Protein AF-A0A7C7DHL3-F1 (afdb_monomer_lite)

Structure (mmCIF, N/CA/C/O backbone):
data_AF-A0A7C7DHL3-F1
#
_entry.id   AF-A0A7C7DHL3-F1
#
loop_
_atom_site.group_PDB
_atom_site.id
_atom_site.type_symbol
_atom_site.label_atom_id
_atom_site.label_alt_id
_atom_site.label_comp_id
_atom_site.label_asym_id
_atom_site.label_entity_id
_atom_site.label_seq_id
_atom_site.pdbx_PDB_ins_code
_atom_site.Cartn_x
_atom_site.Cartn_y
_atom_site.Cartn_z
_atom_site.occupancy
_atom_site.B_iso_or_equiv
_atom_site.auth_seq_id
_atom_site.auth_comp_id
_atom_site.auth_asym_id
_atom_site.auth_atom_id
_atom_site.pdbx_PDB_model_num
ATOM 1 N N . VAL A 1 1 ? -6.695 0.299 3.231 1.00 98.75 1 VAL A N 1
ATOM 2 C CA . VAL A 1 1 ? -5.231 0.208 3.034 1.00 98.75 1 VAL A CA 1
ATOM 3 C C . VAL A 1 1 ? -4.754 1.528 2.455 1.00 98.75 1 VAL A C 1
ATOM 5 O O . VAL A 1 1 ? -5.362 1.991 1.501 1.00 98.75 1 VAL A O 1
ATOM 8 N N . VAL A 1 2 ? -3.739 2.166 3.034 1.00 98.75 2 VAL A N 1
ATOM 9 C CA . VAL A 1 2 ? -3.262 3.488 2.597 1.00 98.75 2 VAL A CA 1
ATOM 10 C C . VAL A 1 2 ? -1.748 3.493 2.411 1.00 98.75 2 VAL A C 1
ATOM 12 O O . VAL A 1 2 ? -1.022 2.979 3.261 1.00 98.75 2 VAL A O 1
ATOM 15 N N . ALA A 1 3 ? -1.270 4.064 1.307 1.00 98.69 3 ALA A N 1
ATOM 16 C CA . ALA A 1 3 ? 0.151 4.302 1.083 1.00 98.69 3 ALA A CA 1
ATOM 17 C C . ALA A 1 3 ? 0.596 5.577 1.806 1.00 98.69 3 ALA A C 1
ATOM 19 O O . ALA A 1 3 ? -0.056 6.618 1.706 1.00 98.69 3 ALA A O 1
ATOM 20 N N . SER A 1 4 ? 1.718 5.516 2.522 1.00 98.50 4 SER A N 1
ATOM 21 C CA . SER A 1 4 ? 2.290 6.699 3.165 1.00 98.50 4 SER A CA 1
ATOM 22 C C . SER A 1 4 ? 3.778 6.523 3.454 1.00 98.50 4 SER A C 1
ATOM 24 O O . SER A 1 4 ? 4.147 5.791 4.368 1.00 98.50 4 SER A O 1
ATOM 26 N N . THR A 1 5 ? 4.626 7.250 2.724 1.00 97.44 5 THR A N 1
ATOM 27 C CA . THR A 1 5 ? 6.092 7.167 2.838 1.00 97.44 5 THR A CA 1
ATOM 28 C C . THR A 1 5 ? 6.626 7.788 4.130 1.00 97.44 5 THR A C 1
ATOM 30 O O . THR A 1 5 ? 7.318 7.126 4.889 1.00 97.44 5 THR A O 1
ATOM 33 N N . THR A 1 6 ? 6.287 9.049 4.418 1.00 97.50 6 THR A N 1
ATOM 34 C CA . THR A 1 6 ? 6.759 9.764 5.625 1.00 97.50 6 THR A CA 1
ATOM 35 C C . THR A 1 6 ? 5.792 9.654 6.803 1.00 97.50 6 THR A C 1
ATOM 37 O O . THR A 1 6 ? 6.140 9.981 7.932 1.00 97.50 6 THR A O 1
ATOM 40 N N . GLY A 1 7 ? 4.559 9.209 6.541 1.00 97.75 7 GLY A N 1
ATOM 41 C CA . GLY A 1 7 ? 3.469 9.181 7.520 1.00 97.75 7 GLY A CA 1
ATOM 42 C C . GLY A 1 7 ? 2.476 10.335 7.406 1.00 97.75 7 GLY A C 1
ATOM 43 O O . GLY A 1 7 ? 1.437 10.268 8.050 1.00 97.75 7 GLY A O 1
ATOM 44 N N . TYR A 1 8 ? 2.734 11.335 6.558 1.00 98.00 8 TYR A N 1
ATOM 45 C CA . TYR A 1 8 ? 1.823 12.466 6.343 1.00 98.00 8 TYR A CA 1
ATOM 46 C C . TYR A 1 8 ? 0.387 12.020 6.003 1.00 98.00 8 TYR A C 1
ATOM 48 O O . TYR A 1 8 ? -0.550 12.339 6.731 1.00 98.00 8 TYR A O 1
ATOM 56 N N . THR A 1 9 ? 0.219 11.203 4.957 1.00 98.38 9 THR A N 1
ATOM 57 C CA . THR A 1 9 ? -1.098 10.690 4.540 1.00 98.38 9 THR A CA 1
ATOM 58 C C . THR A 1 9 ? -1.715 9.774 5.598 1.00 98.38 9 THR A C 1
ATOM 60 O O . THR A 1 9 ? -2.923 9.799 5.819 1.00 98.38 9 THR A O 1
ATOM 63 N N . ALA A 1 10 ? -0.894 8.963 6.270 1.00 98.19 10 ALA A N 1
ATOM 64 C CA . ALA A 1 10 ? -1.367 8.069 7.321 1.00 98.19 10 ALA A CA 1
ATOM 65 C C . ALA A 1 10 ? -1.935 8.834 8.525 1.00 98.19 10 ALA A C 1
ATOM 67 O O . ALA A 1 10 ? -2.991 8.456 9.021 1.00 98.19 10 ALA A O 1
ATOM 68 N N . ARG A 1 11 ? -1.274 9.915 8.962 1.00 98.06 11 ARG A N 1
ATOM 69 C CA . ARG A 1 11 ? -1.754 10.778 10.054 1.00 98.06 11 ARG A CA 1
ATOM 70 C C . ARG A 1 11 ? -3.093 11.416 9.702 1.00 98.06 11 ARG A C 1
ATOM 72 O O . ARG A 1 11 ? -4.045 11.229 10.447 1.00 98.06 11 ARG A O 1
ATOM 79 N N . ALA A 1 12 ? -3.188 12.028 8.521 1.00 98.06 12 ALA A N 1
ATOM 80 C CA . ALA A 1 12 ? -4.434 12.625 8.045 1.00 98.06 12 ALA A CA 1
ATOM 81 C C . ALA A 1 12 ? -5.585 11.604 7.968 1.00 98.06 12 ALA A C 1
ATOM 83 O O . ALA A 1 12 ? -6.714 11.911 8.336 1.00 98.06 12 ALA A O 1
ATOM 84 N N . MET A 1 13 ? -5.312 10.371 7.524 1.00 98.06 13 MET A N 1
ATOM 85 C CA . MET A 1 13 ? -6.324 9.309 7.480 1.00 98.06 13 MET A CA 1
ATOM 86 C C . MET A 1 13 ? -6.779 8.886 8.882 1.00 98.06 13 MET A C 1
ATOM 88 O O . MET A 1 13 ? -7.965 8.666 9.101 1.00 98.06 13 MET A O 1
ATOM 92 N N . VAL A 1 14 ? -5.842 8.752 9.821 1.00 97.75 14 VAL A N 1
ATOM 93 C CA . VAL A 1 14 ? -6.145 8.391 11.209 1.00 97.75 14 VAL A CA 1
ATOM 94 C C . VAL A 1 14 ? -6.999 9.470 11.876 1.00 97.75 14 VAL A C 1
ATOM 96 O O . VAL A 1 14 ? -8.049 9.147 12.421 1.00 97.75 14 VAL A O 1
ATOM 99 N N . GLU A 1 15 ? -6.600 10.735 11.764 1.00 97.31 15 GLU A N 1
ATOM 100 C CA . GLU A 1 15 ? -7.343 11.880 12.306 1.00 97.31 15 GLU A CA 1
ATOM 101 C C . GLU A 1 15 ? -8.750 11.964 11.693 1.00 97.31 15 GLU A C 1
ATOM 103 O O . GLU A 1 15 ? -9.738 12.052 12.417 1.00 97.31 15 GLU A O 1
ATOM 108 N N . ALA A 1 16 ? -8.877 11.803 10.372 1.00 97.62 16 ALA A N 1
ATOM 109 C CA . ALA A 1 16 ? -10.178 11.805 9.702 1.00 97.62 16 ALA A CA 1
ATOM 110 C C . ALA A 1 16 ? -11.101 10.652 10.150 1.00 97.62 16 ALA A C 1
ATOM 112 O O . ALA A 1 16 ? -12.324 10.811 10.177 1.00 97.62 16 ALA A O 1
ATOM 113 N N . LEU A 1 17 ? -10.547 9.479 10.482 1.00 97.50 17 LEU A N 1
ATOM 114 C CA . LEU A 1 17 ? -11.319 8.357 11.030 1.00 97.50 17 LEU A CA 1
ATOM 115 C C . LEU A 1 17 ? -11.750 8.618 12.477 1.00 97.50 17 LEU A C 1
ATOM 117 O O . LEU A 1 17 ? -12.879 8.276 12.828 1.00 97.50 17 LEU A O 1
ATOM 121 N N . GLU A 1 18 ? -10.893 9.245 13.287 1.00 96.31 18 GLU A N 1
ATOM 122 C CA . GLU A 1 18 ? -11.214 9.665 14.657 1.00 96.31 18 GLU A CA 1
ATOM 123 C C . GLU A 1 18 ? -12.347 10.694 14.664 1.00 96.31 18 GLU A C 1
ATOM 125 O O . GLU A 1 18 ? -13.347 10.498 15.353 1.00 96.31 18 GLU A O 1
ATOM 130 N N . GLU A 1 19 ? -12.248 11.732 13.832 1.00 97.31 19 GLU A N 1
ATOM 131 C CA . GLU A 1 19 ? -13.280 12.766 13.683 1.00 97.31 19 GLU A CA 1
ATOM 132 C C . GLU A 1 19 ? -14.636 12.190 13.257 1.00 97.31 19 GLU A C 1
ATOM 134 O O . GLU A 1 19 ? -15.688 12.667 13.682 1.00 97.31 19 GLU A O 1
ATOM 139 N N . LYS A 1 20 ? -14.624 11.138 12.432 1.00 97.12 20 LYS A N 1
ATOM 140 C CA . LYS A 1 20 ? -15.836 10.435 11.987 1.00 97.12 20 LYS A CA 1
ATOM 141 C C . LYS A 1 20 ? -16.333 9.381 12.980 1.00 97.12 20 LYS A C 1
ATOM 143 O O . LYS A 1 20 ? -17.362 8.764 12.716 1.00 97.12 20 LYS A O 1
ATOM 148 N N . GLY A 1 21 ? -15.624 9.142 14.085 1.00 96.56 21 GLY A N 1
ATOM 149 C CA . GLY A 1 21 ? -15.956 8.095 15.055 1.00 96.56 21 GLY A CA 1
ATOM 150 C C . GLY A 1 21 ? -15.775 6.668 14.522 1.00 96.56 21 GLY A C 1
ATOM 151 O O . GLY A 1 21 ? -16.337 5.732 15.078 1.00 96.56 21 GLY A O 1
ATOM 152 N N . MET A 1 22 ? -14.994 6.484 13.454 1.00 96.56 22 MET A N 1
ATOM 153 C CA . MET A 1 22 ? -14.843 5.213 12.731 1.00 96.56 22 MET A CA 1
ATOM 154 C C . MET A 1 22 ? -13.558 4.447 13.081 1.00 96.56 22 MET A C 1
ATOM 156 O O . MET A 1 22 ? -13.302 3.385 12.503 1.00 96.56 22 MET A O 1
ATOM 160 N N . SER A 1 23 ? -12.737 4.953 14.009 1.00 92.88 23 SER A N 1
ATOM 161 C CA . SER A 1 23 ? -11.430 4.364 14.348 1.00 92.88 23 SER A CA 1
ATOM 162 C C . SER A 1 23 ? -11.518 2.901 14.781 1.00 92.88 23 SER A C 1
ATOM 164 O O . SER A 1 23 ? -10.701 2.089 14.361 1.00 92.88 23 SER A O 1
ATOM 166 N N . ASN A 1 24 ? -12.536 2.542 15.569 1.00 91.88 24 ASN A N 1
ATOM 167 C CA . ASN A 1 24 ? -12.705 1.175 16.080 1.00 91.88 24 ASN A CA 1
ATOM 168 C C . ASN A 1 24 ? -13.365 0.220 15.074 1.00 91.88 24 ASN A C 1
ATOM 170 O O . ASN A 1 24 ? -13.296 -0.995 15.240 1.00 91.88 24 ASN A O 1
ATOM 174 N N . GLU A 1 25 ? -14.007 0.753 14.035 1.00 93.00 25 GLU A N 1
ATOM 175 C CA . GLU A 1 25 ? -14.717 -0.033 13.017 1.00 93.00 25 GLU A CA 1
ATOM 176 C C . GLU A 1 25 ? -13.841 -0.303 11.788 1.00 93.00 25 GLU A C 1
ATOM 178 O O . GLU A 1 25 ? -14.106 -1.208 10.995 1.00 93.00 25 GLU A O 1
ATOM 183 N N . THR A 1 26 ? -12.769 0.475 11.631 1.00 96.38 26 THR A N 1
ATOM 184 C CA . THR A 1 26 ? -11.924 0.450 10.441 1.00 96.38 26 THR A CA 1
ATOM 185 C C . THR A 1 26 ? -10.611 -0.268 10.719 1.00 96.38 26 THR A C 1
ATOM 187 O O . THR A 1 26 ? -9.751 0.219 11.447 1.00 96.38 26 THR A O 1
ATOM 190 N N . ASN A 1 27 ? -10.384 -1.396 10.042 1.00 97.94 27 ASN A N 1
ATOM 191 C CA . ASN A 1 27 ? -9.066 -2.035 9.995 1.00 97.94 27 ASN A CA 1
ATOM 192 C C . ASN A 1 27 ? -8.113 -1.230 9.088 1.00 97.94 27 ASN A C 1
ATOM 194 O O . ASN A 1 27 ? -7.915 -1.567 7.915 1.00 97.94 27 ASN A O 1
ATOM 198 N N . LEU A 1 28 ? -7.537 -0.144 9.611 1.00 98.56 28 LEU A N 1
ATOM 199 C CA . LEU A 1 28 ? -6.591 0.678 8.862 1.00 98.56 28 LEU A CA 1
ATOM 200 C C . LEU A 1 28 ? -5.231 -0.021 8.760 1.00 98.56 28 LEU A C 1
ATOM 202 O O . LEU A 1 28 ? -4.552 -0.257 9.758 1.00 98.56 28 LEU A O 1
ATOM 206 N N . VAL A 1 29 ? -4.812 -0.303 7.527 1.00 98.88 29 VAL A N 1
ATOM 207 C CA . VAL A 1 29 ? -3.464 -0.787 7.208 1.00 98.88 29 VAL A CA 1
ATOM 208 C C . VAL A 1 29 ? -2.721 0.300 6.448 1.00 98.88 29 VAL A C 1
ATOM 210 O O . VAL A 1 29 ? -3.137 0.678 5.351 1.00 98.88 29 VAL A O 1
ATOM 213 N N . VAL A 1 30 ? -1.631 0.785 7.029 1.00 98.81 30 VAL A N 1
ATOM 214 C CA . VAL A 1 30 ? -0.698 1.741 6.436 1.00 98.81 30 VAL A CA 1
ATOM 215 C C . VAL A 1 30 ? 0.467 0.966 5.836 1.00 98.81 30 VAL A C 1
ATOM 217 O O . VAL A 1 30 ? 1.107 0.179 6.530 1.00 98.81 30 VAL A O 1
ATOM 220 N N . VAL A 1 31 ? 0.766 1.196 4.562 1.00 98.75 31 VAL A N 1
ATOM 221 C CA . VAL A 1 31 ? 1.919 0.609 3.874 1.00 98.75 31 VAL A CA 1
ATOM 222 C C . VAL A 1 31 ? 2.926 1.718 3.586 1.00 98.75 31 VAL A C 1
ATOM 224 O O . VAL A 1 31 ? 2.598 2.708 2.929 1.00 98.75 31 VAL A O 1
ATOM 227 N N . THR A 1 32 ? 4.140 1.567 4.110 1.00 98.31 32 THR A N 1
ATOM 228 C CA . THR A 1 32 ? 5.265 2.481 3.863 1.00 98.31 32 THR A CA 1
ATOM 229 C C . THR A 1 32 ? 6.301 1.833 2.945 1.00 98.31 32 THR A C 1
ATOM 231 O O . THR A 1 32 ? 6.209 0.647 2.620 1.00 98.31 32 THR A O 1
ATOM 234 N N . HIS A 1 33 ? 7.287 2.619 2.520 1.00 96.88 33 HIS A N 1
ATOM 235 C CA . HIS A 1 33 ? 8.415 2.128 1.745 1.00 96.88 33 HIS A CA 1
ATOM 236 C C . HIS A 1 33 ? 9.189 1.039 2.482 1.00 96.88 33 HIS A C 1
ATOM 238 O O . HIS A 1 33 ? 9.239 1.038 3.708 1.00 96.88 33 HIS A O 1
ATOM 244 N N . ALA A 1 34 ? 9.829 0.132 1.746 1.00 96.56 34 ALA A N 1
ATOM 245 C CA . ALA A 1 34 ? 10.806 -0.795 2.315 1.00 96.56 34 ALA A CA 1
ATOM 246 C C . ALA A 1 34 ? 11.988 -0.042 2.959 1.00 96.56 34 ALA A C 1
ATOM 248 O O . ALA A 1 34 ? 12.363 1.041 2.505 1.00 96.56 34 ALA A O 1
ATOM 249 N N . TYR A 1 35 ? 12.639 -0.639 3.964 1.00 96.50 35 TYR A N 1
ATOM 250 C CA . TYR A 1 35 ? 13.965 -0.164 4.376 1.00 96.50 35 TYR A CA 1
ATOM 251 C C . TYR A 1 35 ? 14.937 -0.253 3.195 1.00 96.50 35 TYR A C 1
ATOM 253 O O . TYR A 1 35 ? 14.921 -1.235 2.452 1.00 96.50 35 TYR A O 1
ATOM 261 N N . GLY A 1 36 ? 15.784 0.762 3.019 1.00 94.75 36 GLY A N 1
ATOM 262 C CA . GLY A 1 36 ? 16.700 0.813 1.880 1.00 94.75 36 GLY A CA 1
ATOM 263 C C . GLY A 1 36 ? 16.111 1.407 0.600 1.00 94.75 36 GLY A C 1
ATOM 264 O O . GLY A 1 36 ? 16.805 1.416 -0.413 1.00 94.75 36 GLY A O 1
ATOM 265 N N . PHE A 1 37 ? 14.856 1.883 0.601 1.00 93.56 37 PHE A N 1
ATOM 266 C CA . PHE A 1 37 ? 14.248 2.447 -0.609 1.00 93.56 37 PHE A CA 1
ATOM 267 C C . PHE A 1 37 ? 14.951 3.729 -1.075 1.00 93.56 37 PHE A C 1
ATOM 269 O O . PHE A 1 37 ? 15.251 3.860 -2.265 1.00 93.56 37 PHE A O 1
ATOM 276 N N . LYS A 1 38 ? 15.196 4.661 -0.144 1.00 93.25 38 LYS A N 1
ATOM 277 C CA . LYS A 1 38 ? 15.950 5.896 -0.392 1.00 93.25 38 LYS A CA 1
ATOM 278 C C . LYS A 1 38 ? 17.437 5.715 -0.085 1.00 93.25 38 LYS A C 1
ATOM 280 O O . LYS A 1 38 ? 18.255 5.892 -0.981 1.00 93.25 38 LYS A O 1
ATOM 285 N N . ASP A 1 39 ? 17.758 5.319 1.148 1.00 95.06 39 ASP A N 1
ATOM 286 C CA . ASP A 1 39 ? 19.128 5.120 1.631 1.00 95.06 39 ASP A CA 1
ATOM 287 C C . ASP A 1 39 ? 19.253 3.753 2.340 1.00 95.06 39 ASP A C 1
ATOM 289 O O . ASP A 1 39 ? 18.321 3.352 3.046 1.00 9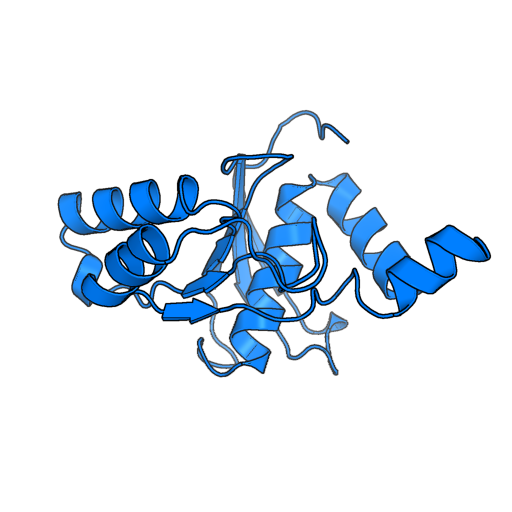5.06 39 ASP A O 1
ATOM 293 N N . PRO A 1 40 ? 20.371 3.011 2.185 1.00 95.38 40 PRO A N 1
ATOM 294 C CA . PRO A 1 40 ? 20.547 1.696 2.805 1.00 95.38 40 PRO A CA 1
ATOM 295 C C . PRO A 1 40 ? 20.340 1.705 4.325 1.00 95.38 40 PRO A C 1
ATOM 297 O O . PRO A 1 40 ? 20.907 2.530 5.036 1.00 95.38 40 PRO A O 1
ATOM 300 N N . GLY A 1 41 ? 19.552 0.750 4.831 1.00 94.81 41 GLY A N 1
ATOM 301 C CA . GLY A 1 41 ? 19.331 0.564 6.270 1.00 94.81 41 GLY A CA 1
ATOM 302 C C . GLY A 1 41 ? 18.392 1.579 6.928 1.00 94.81 41 GLY A C 1
ATOM 303 O O . GLY A 1 41 ? 18.155 1.473 8.128 1.00 94.81 41 GLY A O 1
ATOM 304 N N . THR A 1 42 ? 17.819 2.524 6.178 1.00 96.75 42 THR A N 1
ATOM 305 C CA . THR A 1 42 ? 16.908 3.541 6.724 1.00 96.75 42 THR A CA 1
ATOM 306 C C . THR A 1 42 ? 15.508 3.442 6.128 1.00 96.75 42 THR A C 1
ATOM 308 O O . THR A 1 42 ? 15.273 2.750 5.132 1.00 96.75 42 THR A O 1
ATOM 311 N N . ASN A 1 43 ? 14.567 4.134 6.770 1.00 97.31 43 ASN A N 1
ATOM 312 C CA . ASN A 1 43 ? 13.219 4.344 6.275 1.00 97.31 43 ASN A CA 1
ATOM 313 C C . ASN A 1 43 ? 12.807 5.804 6.479 1.00 97.31 43 ASN A C 1
ATOM 315 O O . ASN A 1 43 ? 13.180 6.426 7.470 1.00 97.31 43 ASN A O 1
ATOM 319 N N . GLU A 1 44 ? 12.020 6.335 5.553 1.00 97.50 44 GLU A N 1
ATOM 320 C CA . GLU A 1 44 ? 11.596 7.733 5.537 1.00 97.50 44 GLU A CA 1
ATOM 321 C C . GLU A 1 44 ? 10.563 8.076 6.626 1.00 97.50 44 GLU A C 1
ATOM 323 O O . GLU A 1 44 ? 10.401 9.248 6.968 1.00 97.50 44 GLU A O 1
ATOM 328 N N . MET A 1 45 ? 9.859 7.081 7.176 1.00 98.19 45 MET A N 1
ATOM 329 C CA . MET A 1 45 ? 8.921 7.266 8.284 1.00 98.19 45 MET A CA 1
ATOM 330 C C . MET A 1 45 ? 9.649 7.184 9.630 1.00 98.19 45 MET A C 1
ATOM 332 O O . MET A 1 45 ? 10.153 6.118 9.994 1.00 98.19 45 MET A O 1
ATOM 336 N N . SER A 1 46 ? 9.642 8.289 10.384 1.00 97.81 46 SER A N 1
ATOM 337 C CA . SER A 1 46 ? 10.256 8.377 11.716 1.00 97.81 46 SER A CA 1
ATOM 338 C C . SER A 1 46 ? 9.608 7.430 12.728 1.00 97.81 46 SER A C 1
ATOM 340 O O . SER A 1 46 ? 8.401 7.194 12.663 1.00 97.81 46 SER A O 1
ATOM 342 N N . GLU A 1 47 ? 10.380 6.948 13.707 1.00 97.81 47 GLU A N 1
ATOM 343 C CA . GLU A 1 47 ? 9.861 6.099 14.795 1.00 97.81 47 GLU A CA 1
ATOM 344 C C . GLU A 1 47 ? 8.709 6.770 15.555 1.00 97.81 47 GLU A C 1
ATOM 346 O O . GLU A 1 47 ? 7.671 6.151 15.753 1.00 97.81 47 GLU A O 1
ATOM 351 N N . GLU A 1 48 ? 8.804 8.074 15.834 1.00 98.12 48 GLU A N 1
ATOM 352 C CA . GLU A 1 48 ? 7.707 8.848 16.436 1.00 98.12 48 GLU A CA 1
ATOM 353 C C . GLU A 1 48 ? 6.398 8.730 15.635 1.00 98.12 48 GLU A C 1
ATOM 355 O O . GLU A 1 48 ? 5.312 8.570 16.192 1.00 98.12 48 GLU A O 1
ATOM 360 N N . THR A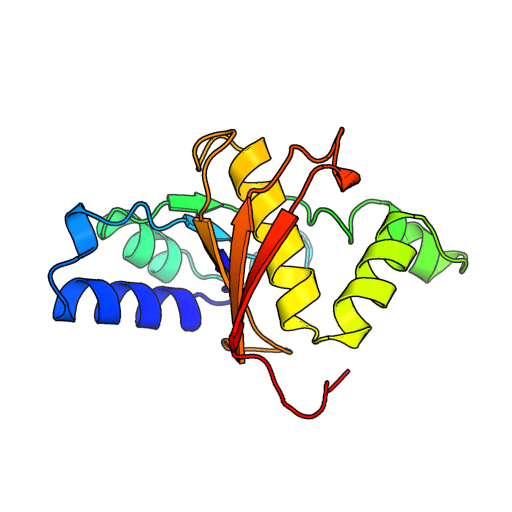 1 49 ? 6.482 8.784 14.304 1.00 98.25 49 THR A N 1
ATOM 361 C CA . THR A 1 49 ? 5.302 8.644 13.446 1.00 98.25 49 THR A CA 1
ATOM 362 C C . THR A 1 49 ? 4.811 7.205 13.378 1.00 98.25 49 THR A C 1
ATOM 364 O O . THR A 1 49 ? 3.601 6.976 13.345 1.00 98.25 49 THR A O 1
ATOM 367 N N . ARG A 1 50 ? 5.719 6.226 13.409 1.00 98.31 50 ARG A N 1
ATOM 368 C CA . ARG A 1 50 ? 5.363 4.803 13.495 1.00 98.31 50 ARG A CA 1
ATOM 369 C C . ARG A 1 50 ? 4.592 4.519 14.782 1.00 98.31 50 ARG A C 1
ATOM 371 O O . ARG A 1 50 ? 3.555 3.857 14.725 1.00 98.31 50 ARG A O 1
ATOM 378 N N . ASP A 1 51 ? 5.059 5.054 15.903 1.00 98.31 51 ASP A N 1
ATOM 379 C CA . ASP A 1 51 ? 4.427 4.909 17.212 1.00 98.31 51 ASP A CA 1
ATOM 380 C C . ASP A 1 51 ? 3.081 5.628 17.264 1.00 98.31 51 ASP A C 1
ATOM 382 O O . ASP A 1 51 ? 2.096 5.040 17.706 1.00 98.31 51 ASP A O 1
ATOM 386 N N . PHE A 1 52 ? 2.993 6.846 16.717 1.00 98.00 52 PHE A N 1
ATOM 387 C CA . PHE A 1 52 ? 1.732 7.584 16.602 1.00 98.00 52 PHE A CA 1
ATOM 388 C C . PHE A 1 52 ? 0.639 6.775 15.887 1.00 98.00 52 PHE A C 1
ATOM 390 O O . PHE A 1 52 ? -0.500 6.736 16.358 1.00 98.00 52 PHE A O 1
ATOM 397 N N . ILE A 1 53 ? 0.987 6.142 14.759 1.00 97.25 53 ILE A N 1
ATOM 398 C CA . ILE A 1 53 ? 0.066 5.340 13.939 1.00 97.25 53 ILE A CA 1
ATOM 399 C C . ILE A 1 53 ? -0.379 4.094 14.714 1.00 97.25 53 ILE A C 1
ATOM 401 O O . ILE A 1 53 ? -1.575 3.827 14.827 1.00 97.25 53 ILE A O 1
ATOM 405 N N . LYS A 1 54 ? 0.573 3.346 15.288 1.00 97.44 54 LYS A N 1
ATOM 406 C CA . LYS A 1 54 ? 0.285 2.106 16.026 1.00 97.44 54 LYS A CA 1
ATOM 407 C C . LYS A 1 54 ? -0.528 2.356 17.294 1.00 97.44 54 LYS A C 1
ATOM 409 O O . LYS A 1 54 ? -1.443 1.590 17.586 1.00 97.44 54 LYS A O 1
ATOM 414 N N . ALA A 1 55 ? -0.232 3.432 18.025 1.00 97.12 55 ALA A N 1
ATOM 415 C CA . ALA A 1 55 ? -0.944 3.804 19.248 1.00 97.12 55 ALA A CA 1
ATOM 416 C C . ALA A 1 55 ? -2.440 4.074 19.010 1.00 97.12 55 ALA A C 1
ATOM 418 O O . ALA A 1 55 ? -3.235 3.959 19.936 1.00 97.12 55 ALA A O 1
ATOM 419 N N . ARG A 1 56 ? -2.829 4.383 17.766 1.00 96.38 56 ARG A N 1
ATOM 420 C CA . ARG A 1 56 ? -4.221 4.609 17.342 1.00 96.38 56 ARG A CA 1
ATOM 421 C C . ARG A 1 56 ? -4.855 3.387 16.674 1.00 96.38 56 ARG A C 1
ATOM 423 O O . ARG A 1 56 ? -5.840 3.502 15.955 1.00 96.38 56 ARG A O 1
ATOM 430 N N . GLY A 1 57 ? -4.276 2.205 16.887 1.00 95.62 57 GLY A N 1
ATOM 431 C CA . GLY A 1 57 ? -4.827 0.926 16.431 1.00 95.62 57 GLY A CA 1
ATOM 432 C C . GLY A 1 57 ? -4.583 0.603 14.955 1.00 95.62 57 GLY A C 1
ATOM 433 O O . GLY A 1 57 ? -4.964 -0.476 14.498 1.00 95.62 57 GLY A O 1
ATOM 434 N N . ALA A 1 58 ? -3.918 1.482 14.202 1.00 98.00 58 ALA A N 1
ATOM 435 C CA . ALA A 1 58 ? -3.592 1.219 12.809 1.00 98.00 58 ALA A CA 1
ATOM 436 C C . ALA A 1 58 ? -2.405 0.250 12.684 1.00 98.00 58 ALA A C 1
ATOM 438 O O . ALA A 1 58 ? -1.406 0.330 13.403 1.00 98.00 58 ALA A O 1
ATOM 439 N N . LYS A 1 59 ? -2.493 -0.665 11.718 1.00 98.50 59 LYS A N 1
ATOM 440 C CA . LYS A 1 59 ? -1.419 -1.607 11.386 1.00 98.50 59 LYS A CA 1
ATOM 441 C C . LYS A 1 59 ? -0.433 -0.934 10.442 1.00 98.50 59 LYS A C 1
ATOM 443 O O . LYS A 1 59 ? -0.847 -0.302 9.473 1.00 98.50 59 LYS A O 1
ATOM 448 N N . LEU A 1 60 ? 0.863 -1.115 10.681 1.00 98.56 60 LEU A N 1
ATOM 449 C CA . LEU A 1 60 ? 1.922 -0.577 9.830 1.00 98.56 60 LEU A CA 1
ATOM 450 C C . LEU A 1 60 ? 2.697 -1.707 9.152 1.00 98.56 60 LEU A C 1
ATOM 452 O O . LEU A 1 60 ? 3.224 -2.591 9.825 1.00 98.56 60 LEU A O 1
ATOM 456 N N . LEU A 1 61 ? 2.800 -1.640 7.829 1.00 98.75 61 LEU A N 1
ATOM 457 C CA . LEU A 1 61 ? 3.488 -2.608 6.989 1.00 98.75 61 LEU A CA 1
ATOM 458 C C . LEU A 1 61 ? 4.683 -1.960 6.291 1.00 98.75 61 LEU A C 1
ATOM 460 O O . LEU A 1 61 ? 4.531 -1.006 5.529 1.00 98.75 61 LEU A O 1
ATOM 464 N N . THR A 1 62 ? 5.860 -2.533 6.527 1.00 98.19 62 THR A N 1
ATOM 465 C CA . THR A 1 62 ? 7.115 -2.193 5.853 1.00 98.19 62 THR A CA 1
ATOM 466 C C . THR A 1 62 ? 7.633 -3.458 5.177 1.00 98.19 62 THR A C 1
ATOM 468 O O . THR A 1 62 ? 8.025 -4.391 5.874 1.00 98.19 62 THR A O 1
ATOM 471 N N . GLN A 1 63 ? 7.632 -3.525 3.847 1.00 96.44 63 GLN A N 1
ATOM 472 C CA . GLN A 1 63 ? 8.147 -4.691 3.120 1.00 96.44 63 GLN A CA 1
ATOM 473 C C . GLN A 1 63 ? 8.583 -4.324 1.699 1.00 96.44 63 GLN A C 1
ATOM 475 O O . GLN A 1 63 ? 8.313 -3.219 1.228 1.00 96.44 63 GLN A O 1
ATOM 480 N N . THR A 1 64 ? 9.236 -5.259 1.007 1.00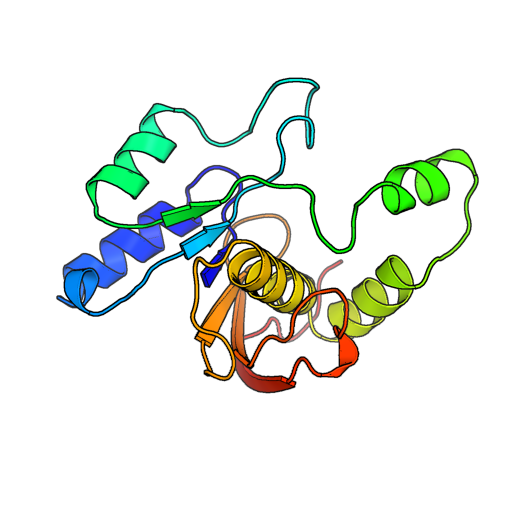 96.12 64 THR A N 1
ATOM 481 C CA . THR A 1 64 ? 9.600 -5.115 -0.407 1.00 96.12 64 THR A CA 1
ATOM 482 C C . THR A 1 64 ? 8.371 -4.808 -1.262 1.00 96.12 64 THR A C 1
ATOM 484 O O . THR A 1 64 ? 7.330 -5.443 -1.130 1.00 96.12 64 THR A O 1
ATOM 487 N N . HIS A 1 65 ? 8.502 -3.833 -2.157 1.00 95.19 65 HIS A N 1
ATOM 488 C CA . HIS A 1 65 ? 7.429 -3.451 -3.070 1.00 95.19 65 HIS A CA 1
ATOM 489 C C . HIS A 1 65 ? 7.192 -4.538 -4.119 1.00 95.19 65 HIS A C 1
ATOM 491 O O . HIS A 1 65 ? 8.139 -4.968 -4.786 1.00 95.19 65 HIS A O 1
ATOM 497 N N . LEU A 1 66 ? 5.929 -4.931 -4.293 1.00 94.88 66 LEU A N 1
ATOM 498 C CA . LEU A 1 66 ? 5.519 -6.011 -5.189 1.00 94.88 66 LEU A CA 1
ATOM 499 C C . LEU A 1 66 ? 6.042 -5.832 -6.623 1.00 94.88 66 LEU A C 1
ATOM 501 O O . LEU A 1 66 ? 6.588 -6.772 -7.194 1.00 94.88 66 LEU A O 1
ATOM 505 N N . PHE A 1 67 ? 5.918 -4.628 -7.190 1.00 92.94 67 PHE A N 1
ATOM 506 C CA . PHE A 1 67 ? 6.309 -4.325 -8.572 1.00 92.94 67 PHE A CA 1
ATOM 507 C C . PHE A 1 67 ? 7.714 -3.718 -8.697 1.00 92.94 67 PHE A C 1
ATOM 509 O O . PHE A 1 67 ? 8.098 -3.271 -9.775 1.00 92.94 67 PHE A O 1
ATOM 516 N N . ALA A 1 68 ? 8.480 -3.635 -7.606 1.00 84.12 68 ALA A N 1
ATOM 517 C CA . ALA A 1 68 ? 9.790 -2.978 -7.587 1.00 84.12 68 ALA A CA 1
ATOM 518 C C . ALA A 1 68 ? 10.858 -3.787 -6.828 1.00 84.12 68 ALA A C 1
ATOM 520 O O . ALA A 1 68 ? 11.787 -3.208 -6.266 1.00 84.12 68 ALA A O 1
ATOM 521 N N . ASN A 1 69 ? 10.714 -5.116 -6.826 1.00 83.62 69 ASN A N 1
ATOM 522 C CA . ASN A 1 69 ? 11.623 -6.086 -6.212 1.00 83.62 69 ASN A CA 1
ATOM 523 C C . ASN A 1 69 ? 13.006 -6.134 -6.921 1.00 83.62 69 ASN A C 1
ATOM 525 O O . ASN A 1 69 ? 13.486 -5.137 -7.461 1.00 83.62 69 ASN A O 1
ATOM 529 N N . VAL A 1 70 ? 13.659 -7.302 -6.939 1.00 91.50 70 VAL A N 1
ATOM 530 C CA . VAL A 1 70 ? 14.895 -7.574 -7.705 1.00 91.50 70 VAL A CA 1
ATOM 531 C C . VAL A 1 70 ? 14.843 -7.015 -9.135 1.00 91.50 70 VAL A C 1
ATOM 533 O O . VAL A 1 70 ? 15.839 -6.490 -9.630 1.00 91.50 70 VAL A O 1
ATOM 536 N N . GLU A 1 71 ? 13.672 -7.046 -9.768 1.00 90.69 71 GLU A N 1
ATOM 537 C CA . GLU A 1 71 ? 13.419 -6.499 -11.098 1.00 90.69 71 GLU A CA 1
ATOM 538 C C . GLU A 1 71 ? 13.884 -5.045 -11.247 1.00 90.69 71 GLU A C 1
ATOM 540 O O . GLU A 1 71 ? 14.502 -4.694 -12.250 1.00 90.69 71 GLU A O 1
ATOM 545 N N . ARG A 1 72 ? 13.672 -4.196 -10.233 1.00 89.69 72 ARG A N 1
ATOM 546 C CA . ARG A 1 72 ? 14.086 -2.787 -10.292 1.00 89.69 72 ARG A CA 1
ATOM 547 C C . ARG A 1 72 ? 15.600 -2.647 -10.438 1.00 89.69 72 ARG A C 1
ATOM 549 O O . ARG A 1 72 ? 16.061 -1.766 -11.162 1.00 89.69 72 ARG A O 1
ATOM 556 N N . PHE A 1 73 ? 16.370 -3.499 -9.759 1.00 91.56 73 PHE A N 1
ATOM 557 C CA . PHE A 1 73 ? 17.825 -3.515 -9.897 1.00 91.56 73 PHE A CA 1
ATOM 558 C C . PHE A 1 73 ? 18.230 -3.964 -11.300 1.00 91.56 73 PHE A C 1
ATOM 560 O O . PHE A 1 73 ? 19.072 -3.316 -11.922 1.00 91.56 73 PHE A O 1
ATOM 567 N N . VAL A 1 74 ? 17.617 -5.035 -11.810 1.00 93.38 74 VAL A N 1
ATOM 568 C CA . VAL A 1 74 ? 17.960 -5.583 -13.125 1.00 93.38 74 VAL A CA 1
ATOM 569 C C . VAL A 1 74 ? 17.660 -4.567 -14.225 1.00 93.38 74 VAL A C 1
ATOM 571 O O . VAL A 1 74 ? 18.568 -4.193 -14.963 1.00 93.38 74 VAL A O 1
ATOM 574 N N . THR A 1 75 ? 16.443 -4.020 -14.257 1.00 91.94 75 THR A N 1
ATOM 575 C CA . THR A 1 75 ? 16.030 -3.004 -15.233 1.00 91.94 75 THR A CA 1
ATOM 576 C C . THR A 1 75 ? 16.927 -1.764 -15.193 1.00 91.94 75 THR A C 1
ATOM 578 O O . THR A 1 75 ? 17.303 -1.242 -16.238 1.00 91.94 75 THR A O 1
ATOM 581 N N . LYS A 1 76 ? 17.329 -1.296 -14.001 1.00 91.50 76 LYS A N 1
ATOM 582 C CA . LYS A 1 76 ? 18.200 -0.115 -13.862 1.00 91.50 76 LYS A CA 1
ATOM 583 C C . LYS A 1 76 ? 19.618 -0.341 -14.402 1.00 91.50 76 LYS A C 1
ATOM 585 O O . LYS A 1 76 ? 20.193 0.589 -14.958 1.00 91.50 76 LYS A O 1
ATOM 590 N N . ASN A 1 77 ? 20.198 -1.523 -14.190 1.00 95.31 77 ASN A N 1
ATOM 591 C CA . ASN A 1 77 ? 21.611 -1.781 -14.506 1.00 95.31 77 ASN A CA 1
ATOM 592 C C . ASN A 1 77 ? 21.819 -2.440 -15.873 1.00 95.31 77 ASN A C 1
ATOM 594 O O . ASN A 1 77 ? 22.859 -2.239 -16.492 1.00 95.31 77 ASN A O 1
ATOM 598 N N . PHE A 1 78 ? 20.845 -3.221 -16.336 1.00 94.88 78 PHE A N 1
ATOM 599 C CA . PHE A 1 78 ? 20.952 -4.023 -17.556 1.00 94.88 78 PHE A CA 1
ATOM 600 C C . PHE A 1 78 ? 19.887 -3.669 -18.602 1.00 94.88 78 PHE A C 1
ATOM 602 O O . PHE A 1 78 ? 19.935 -4.181 -19.718 1.00 94.88 78 PHE A O 1
ATOM 609 N N . GLY A 1 79 ? 18.943 -2.782 -18.273 1.00 89.38 79 GLY A N 1
ATOM 610 C CA . GLY A 1 79 ? 17.802 -2.476 -19.130 1.00 89.38 79 GLY A CA 1
ATOM 611 C C . GLY A 1 79 ? 16.767 -3.604 -19.164 1.00 89.38 79 GLY A C 1
ATOM 612 O O . GLY A 1 79 ? 16.793 -4.535 -18.359 1.00 89.38 79 GLY A O 1
ATOM 613 N N . GLY A 1 80 ? 15.838 -3.504 -20.114 1.00 87.38 80 GLY A N 1
ATOM 614 C CA . GLY A 1 80 ? 14.741 -4.456 -20.290 1.00 87.38 80 GLY A CA 1
ATOM 615 C C . GLY A 1 80 ? 13.443 -4.040 -19.599 1.00 87.38 80 GLY A C 1
ATOM 616 O O . GLY A 1 80 ? 13.355 -3.002 -18.947 1.00 87.38 80 GLY A O 1
ATOM 617 N N . LEU A 1 81 ? 12.407 -4.853 -19.797 1.00 82.00 81 LEU A N 1
ATOM 618 C CA . LEU A 1 81 ? 11.102 -4.690 -19.172 1.00 82.00 81 LEU A CA 1
ATOM 619 C C . LEU A 1 81 ? 10.562 -6.075 -18.824 1.00 82.00 81 LEU A C 1
ATOM 621 O O . LEU A 1 81 ? 10.493 -6.958 -19.677 1.00 82.00 81 LEU A O 1
ATOM 625 N N . TYR A 1 82 ? 10.210 -6.257 -17.560 1.00 89.06 82 TYR A N 1
ATOM 626 C CA . TYR A 1 82 ? 9.803 -7.537 -16.993 1.00 89.06 82 TYR A CA 1
ATOM 627 C C . TYR A 1 82 ? 8.316 -7.492 -16.608 1.00 89.06 82 TYR A C 1
ATOM 629 O O . TYR A 1 82 ? 7.700 -6.420 -16.642 1.00 89.06 82 TYR A O 1
ATOM 637 N N . PRO A 1 83 ? 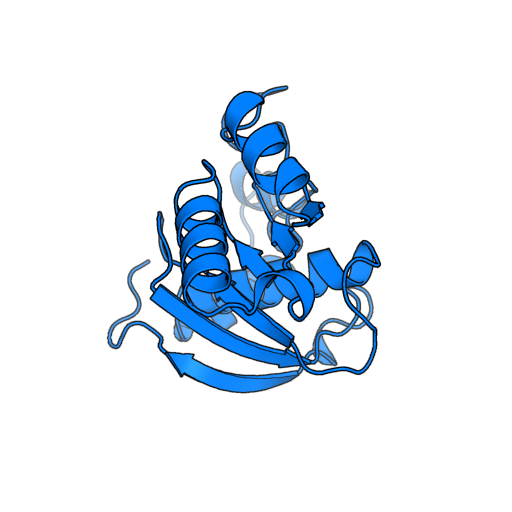7.696 -8.641 -16.276 1.00 91.62 83 PRO A N 1
ATOM 638 C CA . PRO A 1 83 ? 6.259 -8.701 -16.026 1.00 91.62 83 PRO A CA 1
ATOM 639 C C . PRO A 1 83 ? 5.753 -7.712 -14.967 1.00 91.62 83 PRO A C 1
ATOM 641 O O . PRO A 1 83 ? 4.701 -7.110 -15.174 1.00 91.62 83 PRO A O 1
ATOM 644 N N . GLY A 1 84 ? 6.493 -7.484 -13.873 1.00 92.81 84 GLY A N 1
ATOM 645 C CA . GLY A 1 84 ? 6.095 -6.524 -12.839 1.00 92.81 84 GLY A CA 1
ATOM 646 C C . GLY A 1 84 ? 6.043 -5.090 -13.370 1.00 92.81 84 GLY A C 1
ATOM 647 O O . GLY A 1 84 ? 5.070 -4.369 -13.144 1.00 92.81 84 GLY A O 1
ATOM 648 N N . GLY A 1 85 ? 7.047 -4.699 -14.151 1.00 93.12 85 GLY A N 1
ATOM 649 C CA . GLY A 1 85 ? 7.138 -3.422 -14.843 1.00 93.12 85 GLY A CA 1
ATOM 650 C C . GLY A 1 85 ? 6.067 -3.243 -15.916 1.00 93.12 85 GLY A C 1
ATOM 651 O O . GLY A 1 85 ? 5.513 -2.151 -16.020 1.00 93.12 85 GLY A O 1
ATOM 652 N N . LEU A 1 86 ? 5.715 -4.299 -16.660 1.00 94.56 86 LEU A N 1
ATOM 653 C CA . LEU A 1 86 ? 4.601 -4.283 -17.621 1.00 94.56 86 LEU A CA 1
ATOM 654 C C . LEU A 1 86 ? 3.265 -4.014 -16.924 1.00 94.56 86 LEU A C 1
ATOM 656 O O . LEU A 1 86 ? 2.524 -3.125 -17.340 1.00 94.56 86 LEU A O 1
ATOM 660 N N . ILE A 1 87 ? 2.978 -4.740 -15.839 1.00 96.31 87 ILE A N 1
ATOM 661 C CA . ILE A 1 87 ? 1.750 -4.558 -15.050 1.00 96.31 87 ILE A CA 1
ATOM 662 C C . ILE A 1 87 ? 1.719 -3.150 -14.446 1.00 96.31 87 ILE A C 1
ATOM 664 O O . ILE A 1 87 ? 0.722 -2.440 -14.571 1.00 96.31 87 ILE A O 1
ATOM 668 N N . SER A 1 88 ? 2.828 -2.717 -13.842 1.00 95.06 88 SER A N 1
ATOM 669 C CA . SER A 1 88 ? 2.980 -1.370 -13.288 1.00 95.06 88 SER A CA 1
ATOM 670 C C . SER A 1 88 ? 2.741 -0.296 -14.353 1.00 95.06 88 SER A C 1
ATOM 672 O O . SER A 1 88 ? 1.979 0.636 -14.113 1.00 95.06 88 SER A O 1
ATOM 674 N N . GLY A 1 89 ? 3.333 -0.440 -15.541 1.00 95.31 89 GLY A N 1
ATOM 675 C CA . GLY A 1 89 ? 3.146 0.475 -16.667 1.00 95.31 89 GLY A CA 1
ATOM 676 C C . GLY A 1 89 ? 1.695 0.538 -17.142 1.00 95.31 89 GLY A C 1
ATOM 677 O O . GLY A 1 89 ? 1.159 1.631 -17.311 1.00 95.31 89 GLY A O 1
ATOM 678 N N . ALA A 1 90 ? 1.030 -0.613 -17.273 1.00 96.62 90 ALA A N 1
ATOM 679 C CA . ALA A 1 90 ? -0.380 -0.677 -17.651 1.00 96.62 90 ALA A CA 1
ATOM 680 C C . ALA A 1 90 ? -1.289 0.008 -16.614 1.00 96.62 90 ALA A C 1
ATOM 682 O O . ALA A 1 90 ? -2.164 0.789 -16.974 1.00 96.62 90 ALA A O 1
ATOM 683 N N . LEU A 1 91 ? -1.056 -0.216 -15.317 1.00 97.50 91 LEU A N 1
ATOM 684 C CA . LEU A 1 91 ? -1.817 0.442 -14.249 1.00 97.50 91 LEU A CA 1
ATOM 685 C C . LEU A 1 91 ? -1.554 1.955 -14.196 1.00 97.50 91 LEU A C 1
ATOM 687 O O . LEU A 1 91 ? -2.473 2.736 -13.944 1.00 97.50 91 LEU A O 1
ATOM 691 N N . ARG A 1 92 ? -0.320 2.384 -14.486 1.00 96.88 92 ARG A N 1
ATOM 692 C CA . ARG A 1 92 ? 0.055 3.803 -14.559 1.00 96.88 92 ARG A CA 1
ATOM 693 C C . ARG A 1 92 ? -0.685 4.557 -15.662 1.00 96.88 92 ARG A C 1
ATOM 695 O O . ARG A 1 92 ? -0.895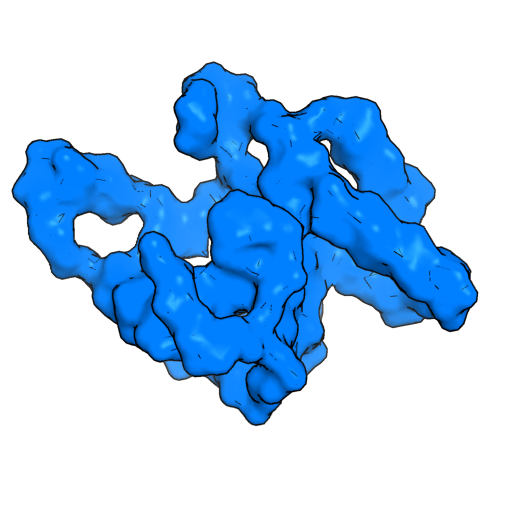 5.753 -15.498 1.00 96.88 92 ARG A O 1
ATOM 702 N N . MET A 1 93 ? -1.180 3.880 -16.706 1.00 96.56 93 MET A N 1
ATOM 703 C CA . MET A 1 93 ? -2.065 4.501 -17.707 1.00 96.56 93 MET A CA 1
ATOM 704 C C . MET A 1 93 ? -3.313 5.145 -17.072 1.00 96.56 93 MET A C 1
ATOM 706 O O . MET A 1 93 ? -3.864 6.093 -17.629 1.00 96.56 93 MET A O 1
ATOM 710 N N . PHE A 1 94 ? -3.755 4.665 -15.902 1.00 97.19 94 PHE A N 1
ATOM 711 C CA . PHE A 1 94 ? -4.849 5.267 -15.134 1.00 97.19 94 PHE A CA 1
ATOM 712 C C . PHE A 1 94 ? -4.363 6.378 -14.196 1.00 97.19 94 PHE A C 1
ATOM 714 O O . PHE A 1 94 ? -4.948 7.465 -14.193 1.00 97.19 94 PHE A O 1
ATOM 721 N N . SER A 1 95 ? -3.339 6.086 -13.389 1.00 97.19 95 SER A N 1
ATOM 722 C CA . SER A 1 95 ? -2.560 7.019 -12.559 1.00 97.19 95 SER A CA 1
ATOM 723 C C . SER A 1 95 ? -1.431 6.268 -11.843 1.00 97.19 95 SER A C 1
ATOM 725 O O . SER A 1 95 ? -1.514 5.053 -11.639 1.00 97.19 95 SER A O 1
ATOM 727 N N . GLU A 1 96 ? -0.410 6.986 -11.369 1.00 97.38 96 GLU A N 1
ATOM 728 C CA . GLU A 1 96 ? 0.586 6.436 -10.435 1.00 97.38 96 GLU A CA 1
ATOM 729 C C . GLU A 1 96 ? -0.080 5.822 -9.198 1.00 97.38 96 GLU A C 1
ATOM 731 O O . GLU A 1 96 ? 0.212 4.683 -8.820 1.00 97.38 96 GLU A O 1
ATOM 736 N N . GLY A 1 97 ? -1.059 6.530 -8.631 1.00 97.81 97 GLY A N 1
ATOM 737 C CA . GLY A 1 97 ? -1.835 6.053 -7.495 1.00 97.81 97 GLY A CA 1
ATOM 738 C C . GLY A 1 97 ? -2.597 4.752 -7.772 1.00 97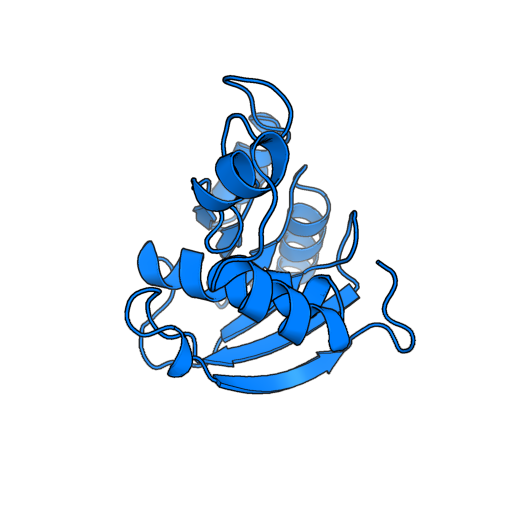.81 97 GLY A C 1
ATOM 739 O O . GLY A 1 97 ? -2.688 3.920 -6.875 1.00 97.81 97 GLY A O 1
ATOM 740 N N . THR A 1 98 ? -3.076 4.503 -8.997 1.00 98.19 98 THR A N 1
ATOM 741 C CA . THR A 1 98 ? -3.794 3.255 -9.337 1.00 98.19 98 THR A CA 1
ATOM 742 C C . THR A 1 98 ? -2.864 2.052 -9.220 1.00 98.19 98 THR A C 1
ATOM 744 O O . THR A 1 98 ? -3.199 1.058 -8.575 1.00 98.19 98 THR A O 1
ATOM 747 N N . LYS A 1 99 ? -1.651 2.168 -9.772 1.00 97.75 99 LYS A N 1
ATOM 748 C CA . LYS A 1 99 ? -0.602 1.154 -9.624 1.00 97.75 99 LYS A CA 1
ATOM 749 C C . LYS A 1 99 ? -0.285 0.904 -8.153 1.00 97.75 99 LYS A C 1
ATOM 751 O O . LYS A 1 99 ? -0.224 -0.248 -7.727 1.00 97.75 99 LYS A O 1
ATOM 756 N N . VAL A 1 100 ? -0.091 1.974 -7.379 1.00 98.25 100 VAL A N 1
ATOM 757 C CA . VAL A 1 100 ? 0.251 1.857 -5.955 1.00 98.25 100 VAL A CA 1
ATOM 758 C C . VAL A 1 100 ? -0.901 1.235 -5.161 1.00 98.25 100 VAL A C 1
ATOM 760 O O . VAL A 1 100 ? -0.639 0.404 -4.301 1.00 98.25 100 VAL A O 1
ATOM 763 N N . CYS A 1 101 ? -2.162 1.548 -5.470 1.00 98.81 101 CYS A N 1
ATOM 764 C CA . CYS A 1 101 ? -3.323 0.934 -4.820 1.00 98.81 101 CYS A CA 1
ATOM 765 C C . CYS A 1 101 ? -3.336 -0.592 -4.974 1.00 98.81 101 CYS A C 1
ATOM 767 O O . CYS A 1 101 ? -3.549 -1.298 -3.988 1.00 98.81 101 CYS A O 1
ATOM 769 N N . VAL A 1 102 ? -3.073 -1.101 -6.184 1.00 98.75 102 VAL A N 1
ATOM 770 C CA . VAL A 1 102 ? -2.961 -2.549 -6.427 1.00 98.75 102 VAL A CA 1
ATOM 771 C C . VAL A 1 102 ? -1.793 -3.135 -5.635 1.00 98.75 102 VAL A C 1
ATOM 773 O O . VAL A 1 102 ? -1.963 -4.119 -4.920 1.00 98.75 102 VAL A O 1
ATOM 776 N N . GLU A 1 103 ? -0.625 -2.497 -5.705 1.00 98.56 103 GLU A N 1
ATOM 777 C CA . GLU A 1 103 ? 0.592 -2.938 -5.018 1.00 98.56 103 GLU A CA 1
ATOM 778 C C . GLU A 1 103 ? 0.396 -3.066 -3.501 1.00 98.56 103 GLU A C 1
ATOM 780 O O . GLU A 1 103 ? 0.620 -4.138 -2.940 1.00 98.56 103 GLU A O 1
ATOM 785 N N . ILE A 1 104 ? -0.084 -2.011 -2.834 1.00 98.75 104 ILE A N 1
ATOM 786 C CA . ILE A 1 104 ? -0.241 -2.007 -1.373 1.00 98.75 104 ILE A CA 1
ATOM 787 C C . ILE A 1 104 ? -1.356 -2.942 -0.899 1.00 98.75 104 ILE A C 1
ATOM 789 O O . ILE A 1 104 ? -1.257 -3.486 0.200 1.00 98.75 104 ILE A O 1
ATOM 793 N N . ALA A 1 105 ? -2.415 -3.130 -1.694 1.00 98.88 105 ALA A N 1
ATOM 794 C CA . ALA A 1 105 ? -3.515 -4.022 -1.340 1.00 98.88 105 ALA A CA 1
ATOM 795 C C . ALA A 1 105 ? -3.054 -5.482 -1.351 1.00 98.88 105 ALA A C 1
ATOM 797 O O . ALA A 1 105 ? -3.299 -6.209 -0.389 1.00 98.88 105 ALA A O 1
ATOM 798 N N . VAL A 1 106 ? -2.326 -5.886 -2.394 1.00 98.75 106 VAL A N 1
ATOM 799 C CA . VAL A 1 106 ? -1.754 -7.235 -2.503 1.00 98.75 106 VAL A CA 1
ATOM 800 C C . VAL A 1 106 ? -0.690 -7.457 -1.428 1.00 98.75 106 VAL A C 1
ATOM 802 O O . VAL A 1 106 ? -0.743 -8.455 -0.719 1.00 98.75 106 VAL A O 1
ATOM 805 N N . MET A 1 107 ? 0.205 -6.488 -1.210 1.00 98.75 107 MET A N 1
ATOM 806 C CA . MET A 1 107 ? 1.189 -6.523 -0.120 1.00 98.75 107 MET A CA 1
ATOM 807 C C . MET A 1 107 ? 0.529 -6.710 1.256 1.00 98.75 107 MET A C 1
ATOM 809 O O . MET A 1 107 ? 0.984 -7.523 2.062 1.00 98.75 107 MET A O 1
ATOM 813 N N . ALA A 1 108 ? -0.542 -5.965 1.543 1.00 98.88 108 ALA A N 1
ATOM 814 C CA . ALA A 1 108 ? -1.273 -6.080 2.803 1.00 98.88 108 ALA A CA 1
ATOM 815 C C . ALA A 1 108 ? -1.963 -7.443 2.958 1.00 98.88 108 ALA A C 1
ATOM 817 O O . ALA A 1 108 ? -2.016 -7.970 4.072 1.00 98.88 108 ALA A O 1
ATOM 818 N N . LEU A 1 109 ? -2.479 -8.009 1.862 1.00 98.81 109 LEU A N 1
ATOM 819 C CA . LEU A 1 109 ? -3.082 -9.339 1.850 1.00 98.81 109 LEU A CA 1
ATOM 820 C C . LEU A 1 109 ? -2.035 -10.436 2.068 1.00 98.81 109 LEU A C 1
ATOM 822 O O . LEU A 1 109 ? -2.243 -11.314 2.901 1.00 98.81 109 LEU A O 1
ATOM 826 N N . ASP A 1 110 ? -0.899 -10.367 1.376 1.00 98.62 110 ASP A N 1
ATOM 827 C CA . ASP A 1 110 ? 0.201 -11.328 1.521 1.00 98.62 110 ASP A CA 1
ATOM 828 C C . ASP A 1 110 ? 0.787 -11.325 2.940 1.00 98.62 110 ASP A C 1
ATOM 830 O O . ASP A 1 110 ? 1.182 -12.369 3.453 1.00 98.62 110 ASP A O 1
ATOM 834 N N . ALA A 1 111 ? 0.770 -10.172 3.615 1.00 98.56 111 ALA A N 1
ATOM 835 C CA . ALA A 1 111 ? 1.161 -10.044 5.018 1.00 98.56 111 ALA A CA 1
ATOM 836 C C . ALA A 1 111 ? 0.069 -10.481 6.021 1.00 98.56 111 ALA A C 1
ATOM 838 O O . ALA A 1 111 ? 0.274 -10.379 7.231 1.00 98.56 111 ALA A O 1
ATOM 839 N N . GLY A 1 112 ? -1.108 -10.915 5.554 1.00 98.44 112 GLY A N 1
ATOM 840 C CA . GLY A 1 112 ? -2.225 -11.329 6.410 1.00 98.44 112 GLY A CA 1
ATOM 841 C C . GLY A 1 112 ? -2.887 -10.187 7.195 1.00 98.44 112 GLY A C 1
ATOM 842 O O . GLY A 1 112 ? -3.558 -10.431 8.197 1.00 98.44 112 GLY A O 1
ATOM 843 N N . LEU A 1 113 ? -2.699 -8.928 6.779 1.00 98.69 113 LEU A N 1
ATOM 844 C CA . LEU A 1 113 ? -3.213 -7.756 7.505 1.00 98.69 113 LEU A CA 1
ATOM 845 C C . LEU A 1 113 ? -4.652 -7.387 7.121 1.00 98.69 113 LEU A C 1
ATOM 847 O O . LEU A 1 113 ? -5.329 -6.686 7.884 1.00 98.69 113 LEU A O 1
ATOM 851 N N . ILE A 1 114 ? -5.114 -7.866 5.965 1.00 98.69 114 ILE A N 1
ATOM 852 C CA . ILE A 1 114 ? -6.488 -7.738 5.469 1.00 98.69 114 ILE A CA 1
ATOM 853 C C . ILE A 1 114 ? -7.072 -9.118 5.116 1.00 98.69 114 ILE A C 1
ATOM 855 O O . ILE A 1 114 ? -6.311 -10.034 4.801 1.00 98.69 114 ILE A O 1
ATOM 859 N N . PRO A 1 115 ? -8.405 -9.294 5.179 1.00 97.88 115 PRO A N 1
ATOM 860 C CA . PRO A 1 115 ? -9.035 -10.583 4.905 1.00 97.88 115 PRO A CA 1
ATOM 861 C C . PRO A 1 115 ? -8.982 -10.966 3.419 1.00 97.88 115 PRO A C 1
ATOM 863 O O . PRO A 1 115 ? -9.227 -10.139 2.542 1.00 97.88 115 PRO A O 1
ATOM 866 N N . TYR A 1 116 ? -8.737 -12.249 3.148 1.00 98.25 116 TYR A N 1
ATOM 867 C CA . TYR A 1 116 ? -8.830 -12.825 1.806 1.00 98.25 116 TYR A CA 1
ATOM 868 C C . TYR A 1 116 ? -10.283 -12.860 1.302 1.00 98.25 116 TYR A C 1
ATOM 870 O O . TYR A 1 116 ? -11.217 -13.074 2.077 1.00 98.25 116 TYR A O 1
ATOM 878 N N . GLY A 1 117 ? -10.475 -12.667 -0.008 1.00 97.88 117 GLY A N 1
ATOM 879 C CA . GLY A 1 117 ? -11.783 -12.780 -0.666 1.00 97.88 117 GLY A CA 1
ATOM 880 C C . GLY A 1 117 ? -12.773 -11.653 -0.345 1.00 97.88 117 GLY A C 1
ATOM 881 O O . GLY A 1 117 ? -13.960 -11.784 -0.636 1.00 97.88 117 GLY A O 1
ATOM 882 N N . ARG A 1 118 ? -12.311 -10.551 0.255 1.00 98.31 118 ARG A N 1
ATOM 883 C CA . ARG A 1 118 ? -13.135 -9.396 0.632 1.00 98.31 118 ARG A CA 1
ATOM 884 C C . ARG A 1 118 ? -12.674 -8.144 -0.101 1.00 98.31 118 ARG A C 1
ATOM 886 O O . ARG A 1 118 ? -11.487 -7.968 -0.363 1.00 98.31 118 ARG A O 1
ATOM 893 N N . GLU A 1 119 ? -13.626 -7.273 -0.405 1.00 98.56 119 GLU A N 1
ATOM 894 C CA . GLU A 1 119 ? -13.333 -5.938 -0.919 1.00 98.56 119 GLU A CA 1
ATOM 895 C C . GLU A 1 119 ? -12.729 -5.063 0.183 1.00 98.56 119 GLU A C 1
ATOM 897 O O . GLU A 1 119 ? -13.124 -5.133 1.351 1.00 98.56 119 GLU A O 1
ATOM 902 N N . VAL A 1 120 ? -11.761 -4.235 -0.199 1.00 98.62 120 VAL A N 1
ATOM 903 C CA . VAL A 1 120 ? -11.120 -3.238 0.656 1.00 98.62 120 VAL A CA 1
ATOM 904 C C . VAL A 1 120 ? -10.983 -1.922 -0.102 1.00 98.62 120 VAL A C 1
ATOM 906 O O . VAL A 1 120 ? -10.859 -1.900 -1.324 1.00 98.62 120 VAL A O 1
ATOM 909 N N . MET A 1 121 ? -10.947 -0.813 0.633 1.00 98.62 121 MET A N 1
ATOM 910 C CA . MET A 1 121 ? -10.555 0.480 0.075 1.00 98.62 121 MET A CA 1
ATOM 911 C C . MET A 1 121 ? -9.027 0.583 0.052 1.00 98.62 121 MET A C 1
ATOM 913 O O . MET A 1 121 ? -8.384 0.423 1.099 1.00 98.62 121 MET A O 1
ATOM 917 N N . ALA A 1 122 ? -8.443 0.874 -1.108 1.00 98.81 122 ALA A N 1
ATOM 918 C CA . ALA A 1 122 ? -7.031 1.209 -1.262 1.00 98.81 122 ALA A CA 1
ATOM 919 C C . ALA A 1 122 ? -6.881 2.686 -1.645 1.00 98.81 122 ALA A C 1
ATOM 921 O O . ALA A 1 122 ? -7.578 3.166 -2.533 1.00 98.81 122 ALA A O 1
ATOM 922 N N . VAL A 1 123 ? -5.987 3.400 -0.958 1.00 98.81 123 VAL A N 1
ATOM 923 C CA . VAL A 1 123 ? -5.755 4.840 -1.141 1.00 98.81 123 VAL A CA 1
ATOM 924 C C . VAL A 1 123 ? -4.265 5.093 -1.339 1.00 98.81 123 VAL A C 1
ATOM 926 O O . VAL A 1 123 ? -3.443 4.659 -0.528 1.00 98.81 123 VAL A O 1
ATOM 929 N N . ALA A 1 124 ? -3.909 5.799 -2.408 1.00 98.50 124 ALA A N 1
ATOM 930 C CA . ALA A 1 124 ? -2.531 6.123 -2.754 1.00 98.50 124 ALA A CA 1
ATOM 931 C C . ALA A 1 124 ? -2.443 7.421 -3.574 1.00 98.50 124 ALA A C 1
ATOM 933 O O . ALA A 1 124 ? -3.453 8.070 -3.844 1.00 98.50 124 ALA A O 1
ATOM 934 N N . GLY A 1 125 ? -1.233 7.823 -3.964 1.00 96.19 125 GLY A N 1
ATOM 935 C CA . GLY A 1 125 ? -1.015 9.067 -4.699 1.00 96.19 125 GLY A CA 1
ATOM 936 C C . GLY A 1 125 ? 0.208 9.062 -5.601 1.00 96.19 125 GLY A C 1
ATOM 937 O O . GLY A 1 125 ? 0.937 8.072 -5.691 1.00 96.19 125 GLY A O 1
ATOM 938 N N . THR A 1 126 ? 0.419 10.204 -6.249 1.00 93.62 126 THR A N 1
ATOM 939 C CA . THR A 1 126 ? 1.546 10.486 -7.138 1.00 93.62 126 THR A CA 1
ATOM 940 C C . THR A 1 126 ? 2.614 11.292 -6.404 1.00 93.62 126 THR A C 1
ATOM 942 O O . THR A 1 126 ? 2.327 12.379 -5.915 1.00 93.62 126 THR A O 1
ATOM 945 N N . ALA A 1 127 ? 3.852 10.788 -6.358 1.00 89.19 127 ALA A N 1
ATOM 946 C CA . ALA A 1 127 ? 5.011 11.364 -5.654 1.00 89.19 127 ALA A CA 1
ATOM 947 C C . ALA A 1 127 ? 4.853 11.525 -4.124 1.00 89.19 127 ALA A C 1
ATOM 949 O O . ALA A 1 127 ? 5.633 10.946 -3.370 1.00 89.19 127 ALA A O 1
ATOM 950 N N . GLY A 1 128 ? 3.854 12.275 -3.656 1.00 90.19 128 GLY A N 1
ATOM 951 C CA . GLY A 1 128 ? 3.506 12.452 -2.250 1.00 90.19 128 GLY A CA 1
ATOM 952 C C . GLY A 1 128 ? 2.010 12.718 -2.063 1.00 90.19 128 GLY A C 1
ATOM 953 O O . GLY A 1 128 ? 1.320 13.148 -2.981 1.00 90.19 128 GLY A O 1
ATOM 954 N N . GLY A 1 129 ? 1.499 12.464 -0.858 1.00 95.19 129 GLY A N 1
ATOM 955 C CA . GLY A 1 129 ? 0.068 12.590 -0.567 1.00 95.19 129 GLY A CA 1
ATOM 956 C C . GLY A 1 129 ? -0.764 11.428 -1.122 1.00 95.19 129 GLY A C 1
ATOM 957 O O . GLY A 1 129 ? -0.268 10.309 -1.269 1.00 95.19 129 GLY A O 1
ATOM 958 N N . ALA A 1 130 ? -2.046 11.687 -1.380 1.00 97.44 130 ALA A N 1
ATOM 959 C CA . ALA A 1 130 ? -2.985 10.734 -1.964 1.00 97.44 130 ALA A CA 1
ATOM 960 C C . ALA A 1 130 ? -3.929 11.444 -2.942 1.00 97.44 130 ALA A C 1
ATOM 962 O O . ALA A 1 130 ? -4.546 12.446 -2.591 1.00 97.44 130 ALA A O 1
ATOM 963 N N . ASP A 1 131 ? -4.040 10.913 -4.157 1.00 97.38 131 ASP A N 1
ATOM 964 C CA . ASP A 1 131 ? -4.868 11.455 -5.246 1.00 97.38 131 ASP A CA 1
ATOM 965 C C . ASP A 1 131 ? -5.770 10.399 -5.906 1.00 97.38 131 ASP A C 1
ATOM 967 O O . ASP A 1 131 ? -6.583 10.727 -6.772 1.00 97.38 131 ASP A O 1
ATOM 971 N N . THR A 1 132 ? -5.614 9.132 -5.512 1.00 98.56 132 THR A N 1
ATOM 972 C CA . THR A 1 132 ? -6.296 7.984 -6.097 1.00 98.56 132 THR A CA 1
ATOM 973 C C . THR A 1 132 ? -6.841 7.092 -4.987 1.00 98.56 132 THR A C 1
ATOM 975 O O . THR A 1 132 ? -6.122 6.729 -4.053 1.00 98.56 132 THR A O 1
ATOM 978 N N . ALA A 1 133 ? -8.105 6.699 -5.112 1.00 98.75 133 ALA A N 1
ATOM 979 C CA . ALA A 1 133 ? -8.742 5.730 -4.233 1.00 98.75 133 ALA A CA 1
ATOM 980 C C . ALA A 1 133 ? -9.583 4.744 -5.046 1.00 98.75 133 ALA A C 1
ATOM 982 O O . ALA A 1 133 ? -10.307 5.140 -5.964 1.00 98.75 133 ALA A O 1
ATOM 983 N N . VAL A 1 134 ? -9.490 3.460 -4.706 1.00 98.81 134 VAL A N 1
ATOM 984 C CA . VAL A 1 134 ? -10.192 2.374 -5.400 1.00 98.81 134 VAL A CA 1
ATOM 985 C C . VAL A 1 134 ? -10.782 1.375 -4.410 1.00 98.81 134 VAL A C 1
ATOM 987 O O . VAL A 1 134 ? -10.174 1.071 -3.381 1.00 98.81 134 VAL A O 1
ATOM 990 N N . VAL A 1 135 ? -11.940 0.815 -4.756 1.00 98.88 135 VAL A N 1
ATOM 991 C CA . VAL A 1 135 ? -12.448 -0.412 -4.135 1.00 98.88 135 VAL A CA 1
ATOM 992 C C . VAL A 1 135 ? -11.823 -1.583 -4.881 1.00 98.88 135 VAL A C 1
ATOM 994 O O . VAL A 1 135 ? -11.952 -1.700 -6.101 1.00 98.88 135 VAL A O 1
ATOM 997 N N . ILE A 1 136 ? -11.112 -2.439 -4.157 1.00 98.88 136 ILE A N 1
ATOM 998 C CA . ILE A 1 136 ? -10.325 -3.532 -4.726 1.00 98.88 136 ILE A CA 1
ATOM 999 C C . ILE A 1 136 ? -10.560 -4.819 -3.941 1.00 98.88 136 ILE A C 1
ATOM 1001 O O . ILE A 1 136 ? -10.597 -4.811 -2.713 1.00 98.88 136 ILE A O 1
ATOM 1005 N N . LYS A 1 137 ? -10.692 -5.940 -4.649 1.00 98.81 137 LYS A N 1
ATOM 1006 C CA . LYS A 1 137 ? -10.626 -7.286 -4.076 1.00 98.81 137 LYS A CA 1
ATOM 1007 C C . LYS A 1 137 ? -9.260 -7.876 -4.449 1.00 98.81 137 LYS A C 1
ATOM 1009 O O . LYS A 1 137 ? -9.115 -8.378 -5.566 1.00 98.81 137 LYS A O 1
ATOM 1014 N N . PRO A 1 138 ? -8.240 -7.752 -3.581 1.00 98.69 138 PRO A N 1
ATOM 1015 C CA . PRO A 1 138 ? -6.903 -8.232 -3.898 1.00 98.69 138 PRO A CA 1
ATOM 1016 C C . PRO A 1 138 ? -6.850 -9.761 -3.908 1.00 98.69 138 PRO A C 1
ATOM 1018 O O . PRO A 1 138 ? -7.507 -10.424 -3.102 1.00 98.69 138 PRO A O 1
ATOM 1021 N N . ALA A 1 139 ? -6.026 -10.304 -4.799 1.00 98.69 139 ALA A N 1
ATOM 1022 C CA . ALA A 1 139 ? -5.534 -11.673 -4.731 1.00 98.69 139 ALA A CA 1
ATOM 1023 C C . ALA A 1 139 ? -4.078 -11.678 -4.241 1.00 98.69 139 ALA A C 1
ATOM 1025 O O . ALA A 1 139 ? -3.423 -10.639 -4.196 1.00 98.69 139 ALA A O 1
ATOM 1026 N N . HIS A 1 140 ? -3.564 -12.845 -3.856 1.00 98.62 140 HIS A N 1
ATOM 1027 C CA . HIS A 1 140 ? -2.154 -12.988 -3.482 1.00 98.62 140 HIS A CA 1
ATOM 1028 C C . HIS A 1 140 ? -1.226 -12.716 -4.671 1.00 98.62 140 HIS A C 1
ATOM 1030 O O . HIS A 1 140 ? -1.611 -12.974 -5.812 1.00 98.62 140 HIS A O 1
ATOM 1036 N N . ALA A 1 141 ? 0.026 -12.309 -4.427 1.00 97.25 141 ALA A N 1
ATOM 1037 C CA . ALA A 1 141 ? 0.992 -12.041 -5.501 1.00 97.25 141 ALA A CA 1
ATOM 1038 C C . ALA A 1 141 ? 1.162 -13.214 -6.486 1.00 97.25 141 ALA A C 1
ATOM 1040 O O . ALA A 1 141 ? 1.274 -13.007 -7.693 1.00 97.25 141 ALA A O 1
ATOM 1041 N N . ARG A 1 142 ? 1.116 -14.460 -5.989 1.00 96.88 142 ARG A N 1
ATOM 1042 C CA . ARG A 1 142 ? 1.192 -15.678 -6.823 1.00 96.88 142 ARG A CA 1
ATOM 1043 C C . ARG A 1 142 ? 0.035 -15.833 -7.821 1.00 96.88 142 ARG A C 1
ATOM 1045 O O . ARG A 1 142 ? 0.166 -16.578 -8.783 1.00 96.88 142 ARG A O 1
ATOM 1052 N N . SER A 1 143 ? -1.072 -15.138 -7.574 1.00 97.50 143 SER A N 1
ATOM 1053 C CA . SER A 1 143 ? -2.308 -15.139 -8.358 1.00 97.50 143 SER A CA 1
ATOM 1054 C C . SER A 1 143 ? -2.690 -13.705 -8.744 1.00 97.50 143 SER A C 1
ATOM 1056 O O . SER A 1 143 ? -3.864 -13.356 -8.755 1.00 97.50 143 SER A O 1
ATOM 1058 N N . ILE A 1 144 ? -1.708 -12.839 -9.024 1.00 97.19 144 ILE A N 1
ATOM 1059 C CA . ILE A 1 144 ? -1.914 -11.386 -9.162 1.00 97.19 144 ILE A CA 1
ATOM 1060 C C . ILE A 1 144 ? -3.049 -11.000 -10.123 1.00 97.19 144 ILE A C 1
ATOM 1062 O O . ILE A 1 144 ? -3.790 -10.061 -9.839 1.00 97.19 144 ILE A O 1
ATOM 1066 N N . PHE A 1 145 ? -3.230 -11.743 -11.218 1.00 97.81 145 PHE A N 1
ATOM 1067 C CA . PHE A 1 145 ? -4.267 -11.481 -12.222 1.00 97.81 145 PHE A CA 1
ATOM 1068 C C . PHE A 1 145 ? -5.695 -11.827 -11.769 1.00 97.81 145 PHE A C 1
ATOM 1070 O O . PHE A 1 145 ? -6.643 -11.486 -12.465 1.00 97.81 145 PHE A O 1
ATOM 1077 N N . GLU A 1 146 ? -5.865 -12.449 -10.602 1.00 98.44 146 GLU A N 1
ATOM 1078 C CA . GLU A 1 146 ? -7.164 -12.608 -9.933 1.00 98.44 146 GLU A CA 1
ATOM 1079 C C . GLU A 1 146 ? -7.537 -11.372 -9.085 1.00 98.44 146 GLU A C 1
ATOM 1081 O O . GLU A 1 146 ? -8.612 -11.329 -8.488 1.00 98.44 146 GLU A O 1
ATOM 1086 N N . THR A 1 147 ? -6.661 -10.361 -9.001 1.00 98.62 147 THR A N 1
ATOM 1087 C CA . THR A 1 147 ? -6.975 -9.087 -8.343 1.00 98.62 147 THR A CA 1
ATOM 1088 C C . THR A 1 147 ? -7.981 -8.297 -9.169 1.00 98.62 147 THR A C 1
ATOM 1090 O O . THR A 1 147 ? -7.765 -8.032 -10.349 1.00 98.62 147 THR A O 1
ATOM 1093 N N . GLU A 1 148 ? -9.053 -7.847 -8.524 1.00 98.62 148 GLU A N 1
ATOM 1094 C CA . GLU A 1 148 ? -10.140 -7.133 -9.189 1.00 98.62 148 GLU A CA 1
ATOM 1095 C C . GLU A 1 148 ? -10.256 -5.704 -8.656 1.00 98.62 148 GLU A C 1
ATOM 1097 O O . GLU A 1 148 ? -10.547 -5.492 -7.477 1.00 98.62 148 GLU A O 1
ATOM 1102 N N . ILE A 1 149 ? -10.074 -4.716 -9.533 1.00 98.56 149 ILE A N 1
ATOM 1103 C CA . ILE A 1 149 ? -10.442 -3.323 -9.256 1.00 98.56 149 ILE A CA 1
ATOM 1104 C C . ILE A 1 149 ? -11.942 -3.203 -9.527 1.00 98.56 149 ILE A C 1
ATOM 1106 O O . ILE A 1 149 ? -12.373 -3.298 -10.674 1.00 98.56 149 ILE A O 1
ATOM 1110 N N . ARG A 1 150 ? -12.735 -3.048 -8.467 1.00 98.44 150 ARG A N 1
ATOM 1111 C CA . ARG A 1 150 ? -14.202 -3.035 -8.534 1.00 98.44 150 ARG A CA 1
ATOM 1112 C C . ARG A 1 150 ? -14.736 -1.654 -8.861 1.00 98.44 150 ARG A C 1
ATOM 1114 O O . ARG A 1 150 ? -15.609 -1.516 -9.709 1.00 98.44 150 ARG A O 1
ATOM 1121 N N . GLU A 1 151 ? -14.172 -0.638 -8.220 1.00 98.75 151 GLU A N 1
ATOM 1122 C CA . GLU A 1 151 ? -14.592 0.747 -8.395 1.00 98.75 151 GLU A CA 1
ATOM 1123 C C . GLU A 1 151 ? -13.385 1.677 -8.304 1.00 98.75 151 GLU A C 1
ATOM 1125 O O . GLU A 1 151 ? -12.478 1.467 -7.496 1.00 98.75 151 GLU A O 1
ATOM 1130 N N . ILE A 1 152 ? -13.388 2.735 -9.113 1.00 98.62 152 ILE A N 1
ATOM 1131 C CA . ILE A 1 152 ? -12.443 3.846 -8.992 1.00 98.62 152 ILE A CA 1
ATOM 1132 C C . ILE A 1 152 ? -13.213 5.010 -8.374 1.00 98.62 152 ILE A C 1
ATOM 1134 O O . ILE A 1 152 ? -14.032 5.631 -9.046 1.00 98.62 152 ILE A O 1
ATOM 1138 N N . VAL A 1 153 ? -12.950 5.295 -7.098 1.00 98.69 153 VAL A N 1
ATOM 1139 C CA . VAL A 1 153 ? -13.625 6.364 -6.344 1.00 98.69 153 VAL A CA 1
ATOM 1140 C C . VAL A 1 153 ? -13.142 7.725 -6.825 1.00 98.69 153 VAL A C 1
ATOM 1142 O O . VAL A 1 153 ? -13.931 8.624 -7.106 1.00 98.69 153 VAL A O 1
ATOM 1145 N N . CYS A 1 154 ? -11.826 7.876 -6.942 1.00 98.38 154 CYS A N 1
ATOM 1146 C CA . CYS A 1 154 ? -11.205 9.057 -7.514 1.00 98.38 154 CYS A CA 1
ATOM 1147 C C . CYS A 1 154 ? -9.843 8.708 -8.113 1.00 98.38 154 CYS A C 1
ATOM 1149 O O . CYS A 1 154 ? -9.196 7.739 -7.715 1.00 98.38 154 CYS A O 1
ATOM 1151 N N . LYS A 1 155 ? -9.424 9.514 -9.086 1.00 97.56 155 LYS A N 1
ATOM 1152 C CA . LYS A 1 155 ? -8.070 9.544 -9.640 1.00 97.56 155 LYS A CA 1
ATOM 1153 C C . LYS A 1 155 ? -7.828 10.902 -10.307 1.00 97.56 155 LYS A C 1
ATOM 1155 O O . LYS A 1 155 ? -8.804 11.558 -10.697 1.00 97.56 155 LYS A O 1
ATOM 1160 N N . PRO A 1 156 ? -6.572 11.299 -10.561 1.00 97.19 156 PRO A N 1
ATOM 1161 C CA . PRO A 1 156 ? -6.281 12.435 -11.425 1.00 97.19 156 PRO A CA 1
ATOM 1162 C C . PRO A 1 156 ? -6.951 12.294 -12.801 1.00 97.19 156 PRO A C 1
ATOM 1164 O O . PRO A 1 156 ? -6.975 11.213 -13.405 1.00 97.19 156 PRO A O 1
ATOM 1167 N N . ARG A 1 157 ? -7.498 13.397 -13.330 1.00 95.88 157 ARG A N 1
ATOM 1168 C CA . ARG A 1 157 ? -8.040 13.424 -14.702 1.00 95.88 157 ARG A CA 1
ATOM 1169 C C . ARG A 1 157 ? -6.930 13.204 -15.728 1.00 95.88 157 ARG A C 1
ATOM 1171 O O . ARG A 1 157 ? -7.132 12.454 -16.678 1.00 95.88 157 ARG A O 1
ATOM 1178 N N . ILE A 1 158 ? -5.789 13.853 -15.505 1.00 94.50 158 ILE A N 1
ATOM 1179 C CA . ILE A 1 158 ? -4.572 13.732 -16.306 1.00 94.50 158 ILE A CA 1
ATOM 1180 C C . ILE A 1 158 ? -3.548 12.980 -15.446 1.00 94.50 158 ILE A C 1
ATOM 1182 O O . ILE A 1 158 ? -3.165 13.509 -14.401 1.00 94.50 158 ILE A O 1
ATOM 1186 N N . PRO A 1 159 ? -3.141 11.758 -15.827 1.00 85.06 159 PRO A N 1
ATOM 1187 C CA . PRO A 1 159 ? -2.062 11.048 -15.153 1.00 85.06 159 PRO A CA 1
ATOM 1188 C C . PRO A 1 159 ? -0.765 11.850 -15.283 1.00 85.06 159 PRO A C 1
ATOM 1190 O O . PRO A 1 159 ? -0.365 12.205 -16.391 1.00 85.06 159 PRO A O 1
ATOM 1193 N N . VAL A 1 160 ? -0.133 12.159 -14.155 1.00 75.81 160 VAL A N 1
ATOM 1194 C CA . VAL A 1 160 ? 1.204 12.758 -14.124 1.00 75.81 160 VAL A CA 1
ATOM 1195 C C . VAL A 1 160 ? 2.183 11.626 -13.829 1.00 75.81 160 VAL A C 1
ATOM 1197 O O . VAL A 1 160 ? 1.942 10.851 -12.903 1.00 75.81 160 VAL A O 1
ATOM 1200 N N . HIS A 1 161 ? 3.227 11.504 -14.646 1.00 66.56 161 HIS A N 1
ATOM 1201 C CA . HIS A 1 161 ? 4.293 10.510 -14.495 1.00 66.56 161 HIS A CA 1
ATOM 1202 C C . HIS A 1 161 ? 5.566 11.158 -13.962 1.00 66.56 161 HIS A C 1
ATOM 1204 O O . HIS A 1 161 ? 5.852 12.300 -14.388 1.00 66.56 161 HIS A O 1
#

Secondary structure (DSSP, 8-state):
-EE-SSSHHHHHHHHHHHHTT-TTT---EEEEPPTTSSSTT--SS-HHHHHHHHHTT-EEEE---TTSSHHHHHHHHH----HHHHHHHHHHTT-HHHHHHHHHHHHHHHTTSS-TTS-EEEEE-SSSS--EEEEEEPPPGGGGGG-EEEEEEE--SS---

Foldseek 3Di:
DEEAQQLPQVVVVLVVCVVVVNLVVDAAEYEYEAACPPHHRDGNHDPVSVCVNVVSVHHYDHDHFLLCHVVVVCCVPPNDADPSNVQCVVLCVQANFSSVQLRVVQSCVQVVSDDAPDWDKGFYHDPHHTFWIFTKRADHSVPRVPIDGPGTPGHDPDHDD

Sequence (161 aa):
VVASTTGYTARAMVEALEEKGMSNETNLVVVTHAYGFKDPGTNEMSEETRDFIKARGAKLLTQTHLFANVERFVTKNFGGLYPGGLISGALRMFSEGTKVCVEIAVMALDAGLIPYGREVMAVAGTAGGADTAVVIKPAHARSIFETEIREIVCKPRIPVH

Radius of gyration: 15.31 Å; chains: 1; bounding box: 38×29×40 Å

pLDDT: mean 96.13, std 4.26, range [66.56, 98.88]